Protein AF-A0A537FFT7-F1 (afdb_monomer_lite)

Sequence (59 aa):
MPVSRIVPHCSCGGELVIVGEVRSADGWRTGFKLKCKSCGKAWTYSGGVYRQDQLETGG

Radius of gyration: 12.86 Å; chains: 1; bounding box: 28×45×30 Å

Structure (mmCIF, N/CA/C/O backbone):
data_AF-A0A537FFT7-F1
#
_entry.id   AF-A0A537FFT7-F1
#
loop_
_atom_site.group_PDB
_atom_site.id
_atom_site.type_symbol
_atom_site.label_atom_id
_atom_site.label_alt_id
_atom_site.label_comp_id
_atom_site.label_asym_id
_atom_site.label_entity_id
_atom_site.label_seq_id
_atom_site.pdbx_PDB_ins_code
_atom_site.Cartn_x
_atom_site.Cartn_y
_atom_site.Cartn_z
_atom_site.occupancy
_atom_site.B_iso_or_equiv
_atom_site.auth_seq_id
_atom_site.auth_comp_id
_atom_site.auth_asym_id
_atom_site.auth_atom_id
_atom_site.pdbx_PDB_model_num
ATOM 1 N N . MET A 1 1 ? 3.625 -20.520 17.819 1.00 36.88 1 MET A N 1
ATOM 2 C CA . MET A 1 1 ? 3.967 -19.133 18.199 1.00 36.88 1 MET A CA 1
ATOM 3 C C . MET A 1 1 ? 3.384 -18.225 17.127 1.00 36.88 1 MET A C 1
ATOM 5 O O . MET A 1 1 ? 3.852 -18.329 15.998 1.00 36.88 1 MET A O 1
ATOM 9 N N . PRO A 1 2 ? 2.311 -17.454 17.375 1.00 48.09 2 PRO A N 1
ATOM 10 C CA . PRO A 1 2 ? 1.813 -16.557 16.345 1.00 48.09 2 PRO A CA 1
ATOM 11 C C . PRO A 1 2 ? 2.849 -15.451 16.173 1.00 48.09 2 PRO A C 1
ATOM 13 O O . PRO A 1 2 ? 3.173 -14.731 17.115 1.00 48.09 2 PRO A O 1
ATOM 16 N N . VAL A 1 3 ? 3.423 -15.371 14.975 1.00 44.41 3 VAL A N 1
ATOM 17 C CA . VAL A 1 3 ? 4.223 -14.225 14.559 1.00 44.41 3 VAL A CA 1
ATOM 18 C C . VAL A 1 3 ? 3.256 -13.052 14.559 1.00 44.41 3 VAL A C 1
ATOM 20 O O . VAL A 1 3 ? 2.492 -12.886 13.609 1.00 44.41 3 VAL A O 1
ATOM 23 N N . SER A 1 4 ? 3.232 -12.290 15.652 1.00 46.03 4 SER A N 1
ATOM 24 C CA . SER A 1 4 ? 2.544 -11.009 15.729 1.00 46.03 4 SER A CA 1
ATOM 25 C C . SER A 1 4 ? 3.206 -10.099 14.705 1.00 46.03 4 SER A C 1
ATOM 27 O O . SER A 1 4 ? 4.140 -9.361 15.011 1.00 46.03 4 SER A O 1
ATOM 29 N N . ARG A 1 5 ? 2.774 -10.201 13.443 1.00 54.66 5 ARG A N 1
ATOM 30 C CA . ARG A 1 5 ? 3.001 -9.158 12.454 1.00 54.66 5 ARG A CA 1
ATOM 31 C C . ARG A 1 5 ? 2.347 -7.938 13.060 1.00 54.66 5 ARG A C 1
ATOM 33 O O . ARG A 1 5 ? 1.125 -7.861 13.110 1.00 54.66 5 ARG A O 1
ATOM 40 N N . ILE A 1 6 ? 3.173 -7.040 13.580 1.00 57.88 6 ILE A N 1
ATOM 41 C CA . ILE A 1 6 ? 2.766 -5.703 13.982 1.00 57.88 6 ILE A CA 1
ATOM 42 C C . ILE A 1 6 ? 2.356 -5.019 12.680 1.00 57.88 6 ILE A C 1
ATOM 44 O O . ILE A 1 6 ? 3.157 -4.384 11.996 1.00 57.88 6 ILE A O 1
ATOM 48 N N . VAL A 1 7 ? 1.120 -5.278 12.263 1.00 60.50 7 VAL A N 1
ATOM 49 C CA . VAL A 1 7 ? 0.440 -4.474 11.269 1.00 60.50 7 VAL A CA 1
ATOM 50 C C . VAL A 1 7 ? 0.158 -3.154 11.972 1.00 60.50 7 VAL A C 1
ATOM 52 O O . VAL A 1 7 ? -0.476 -3.161 13.031 1.00 60.50 7 VAL A O 1
ATOM 55 N N . PRO A 1 8 ? 0.667 -2.026 11.456 1.00 65.12 8 PRO A N 1
ATOM 56 C CA . PRO A 1 8 ? 0.267 -0.738 11.982 1.00 65.12 8 PRO A CA 1
ATOM 57 C C . PRO A 1 8 ? -1.249 -0.690 11.915 1.00 65.12 8 PRO A C 1
ATOM 59 O O . PRO A 1 8 ? -1.842 -1.037 10.893 1.00 65.12 8 PRO A O 1
ATOM 62 N N . HIS A 1 9 ? -1.870 -0.306 13.017 1.00 65.81 9 HIS A N 1
ATOM 63 C CA . HIS A 1 9 ? -3.275 0.043 13.030 1.00 65.81 9 HIS A CA 1
ATOM 64 C C . HIS A 1 9 ? -3.420 1.518 12.663 1.00 65.81 9 HIS A C 1
ATOM 66 O O . HIS A 1 9 ? -2.621 2.367 13.058 1.00 65.81 9 HIS A O 1
ATOM 72 N N . CYS A 1 10 ? -4.453 1.856 11.904 1.00 70.56 10 CYS A N 1
ATOM 73 C CA . CYS A 1 10 ? -4.858 3.248 11.832 1.00 70.56 10 CYS A CA 1
ATOM 74 C C . CYS A 1 10 ? -5.415 3.653 13.202 1.00 70.56 10 CYS A C 1
ATOM 76 O O . CYS A 1 10 ? -6.126 2.865 13.821 1.00 70.56 10 CYS A O 1
ATOM 78 N N . SER A 1 11 ? -5.201 4.896 13.644 1.00 72.25 11 SER A N 1
ATOM 79 C CA . SER A 1 11 ? -5.799 5.443 14.882 1.00 72.25 11 SER A CA 1
ATOM 80 C C . SER A 1 11 ? -7.335 5.367 14.916 1.00 72.25 11 SER A C 1
ATOM 82 O O . SER A 1 11 ? -7.953 5.524 15.957 1.00 72.25 11 SER A O 1
ATOM 84 N N . CYS A 1 12 ? -7.952 5.119 13.766 1.00 74.31 12 CYS A N 1
ATOM 85 C CA . CYS A 1 12 ? -9.369 4.848 13.587 1.00 74.31 12 CYS A CA 1
ATOM 86 C C . CYS A 1 12 ? -9.782 3.388 13.883 1.00 74.31 12 CYS A C 1
ATOM 88 O O . CYS A 1 12 ? -10.936 3.036 13.662 1.00 74.31 12 CYS A O 1
ATOM 90 N N . GLY A 1 13 ? -8.849 2.515 14.278 1.00 73.00 13 GLY A N 1
ATOM 91 C CA . GLY A 1 13 ? -9.076 1.077 14.472 1.00 73.00 13 GLY A CA 1
ATOM 92 C C . GLY A 1 13 ? -9.205 0.270 13.174 1.00 73.00 13 GLY A C 1
ATOM 93 O O . GLY A 1 13 ? -9.518 -0.915 13.213 1.00 73.00 13 GLY A O 1
ATOM 94 N N . GLY A 1 14 ? -8.987 0.901 12.017 1.00 78.75 14 GLY A N 1
ATOM 95 C CA . GLY A 1 14 ? -9.087 0.250 10.714 1.00 78.75 14 GLY A CA 1
ATOM 96 C C . GLY A 1 14 ? -7.847 -0.563 10.351 1.00 78.75 14 GLY A C 1
ATOM 97 O O . GLY A 1 14 ? -6.718 -0.121 10.582 1.00 78.75 14 GLY A O 1
ATOM 98 N N . GLU A 1 15 ? -8.072 -1.717 9.720 1.00 80.56 15 GLU A N 1
ATOM 99 C CA . GLU A 1 15 ? -7.007 -2.536 9.139 1.00 80.56 15 GLU A CA 1
ATOM 100 C C . GLU A 1 15 ? -6.376 -1.822 7.933 1.00 80.56 15 GLU A C 1
ATOM 102 O O . GLU A 1 15 ? -7.075 -1.251 7.080 1.00 80.56 15 GLU A O 1
ATOM 107 N N . LEU A 1 16 ? -5.042 -1.837 7.881 1.00 80.31 16 LEU A N 1
ATOM 108 C CA . LEU A 1 16 ? -4.278 -1.360 6.737 1.00 80.31 16 LEU A CA 1
ATOM 109 C C . LEU A 1 16 ? -4.127 -2.490 5.721 1.00 80.31 16 LEU A C 1
ATOM 111 O O . LEU A 1 16 ? -3.493 -3.506 5.993 1.00 80.31 16 LEU A O 1
ATOM 115 N N . VAL A 1 17 ? -4.667 -2.276 4.525 1.00 86.00 17 VAL A N 1
ATOM 116 C CA . VAL A 1 17 ? -4.540 -3.196 3.394 1.00 86.00 17 VAL A CA 1
ATOM 117 C C . VAL A 1 17 ? -3.506 -2.677 2.403 1.00 86.00 17 VAL A C 1
ATOM 119 O O . VAL A 1 17 ? -3.420 -1.473 2.160 1.00 86.00 17 VAL A O 1
ATOM 122 N N . ILE A 1 18 ? -2.709 -3.571 1.819 1.00 86.75 18 ILE A N 1
ATOM 123 C CA . ILE A 1 18 ? -1.757 -3.206 0.762 1.00 86.75 18 ILE A CA 1
ATOM 124 C C . ILE A 1 18 ? -2.556 -2.936 -0.513 1.00 86.75 18 ILE A C 1
ATOM 126 O O . ILE A 1 18 ? -3.219 -3.826 -1.035 1.00 86.75 18 ILE A O 1
ATOM 130 N N . VAL A 1 19 ? -2.491 -1.703 -1.007 1.00 90.25 19 VAL A N 1
ATOM 131 C CA . VAL A 1 19 ? -3.156 -1.266 -2.246 1.00 90.25 19 VAL A CA 1
ATOM 132 C C . VAL A 1 19 ? -2.196 -1.165 -3.424 1.00 90.25 19 VAL A C 1
ATOM 134 O O . VAL A 1 19 ? -2.626 -1.025 -4.563 1.00 90.25 19 VAL A O 1
ATOM 137 N N . GLY A 1 20 ? -0.893 -1.228 -3.168 1.00 89.25 20 GLY A N 1
ATOM 138 C CA . GLY A 1 20 ? 0.117 -1.224 -4.211 1.00 89.25 20 GLY A CA 1
ATOM 139 C C . GLY A 1 20 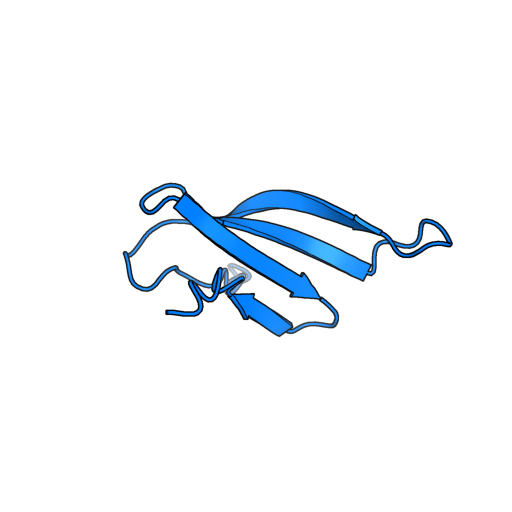? 1.514 -1.407 -3.649 1.00 89.25 20 GLY A C 1
ATOM 140 O O . GLY A 1 20 ? 1.726 -1.462 -2.439 1.00 89.25 20 GLY A O 1
ATOM 141 N N . GLU A 1 21 ? 2.488 -1.470 -4.540 1.00 88.56 21 GLU A N 1
ATOM 142 C CA . GLU A 1 21 ? 3.899 -1.542 -4.187 1.00 88.56 21 GLU A CA 1
ATOM 143 C C . GLU A 1 21 ? 4.661 -0.354 -4.762 1.00 88.56 21 GLU A C 1
ATOM 145 O O . GLU A 1 21 ? 4.331 0.172 -5.825 1.00 88.56 21 GLU A O 1
ATOM 150 N N . VAL A 1 22 ? 5.660 0.100 -4.013 1.00 85.06 22 VAL A N 1
ATOM 151 C CA . VAL A 1 22 ? 6.583 1.146 -4.436 1.00 85.06 22 VAL A CA 1
ATOM 152 C C . VAL A 1 22 ? 7.813 0.445 -4.984 1.00 85.06 22 VAL A C 1
ATOM 154 O O . VAL A 1 22 ? 8.488 -0.303 -4.272 1.00 85.06 22 VAL A O 1
ATOM 157 N N . ARG A 1 23 ? 8.076 0.667 -6.268 1.00 88.50 23 ARG A N 1
ATOM 158 C CA . ARG A 1 23 ? 9.289 0.213 -6.939 1.00 88.50 23 ARG A CA 1
ATOM 159 C C . ARG A 1 23 ? 10.184 1.41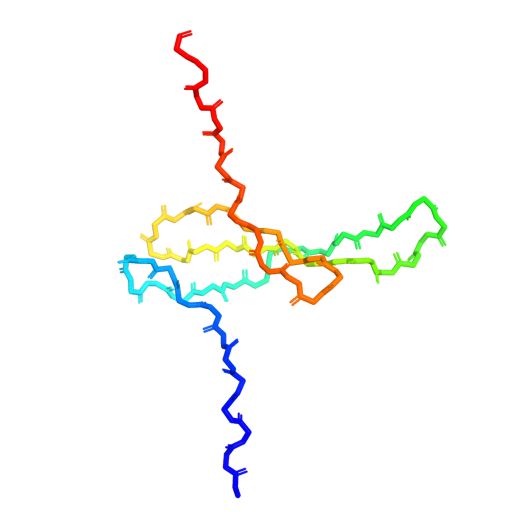2 -7.211 1.00 88.50 23 ARG A C 1
ATOM 161 O O . ARG A 1 23 ? 9.690 2.484 -7.553 1.00 88.50 23 ARG A O 1
ATOM 168 N N . SER A 1 24 ? 11.486 1.219 -7.048 1.00 86.25 24 SER A N 1
ATOM 169 C CA . SER A 1 24 ? 12.490 2.150 -7.558 1.00 86.25 24 SER A CA 1
ATOM 170 C C . SER A 1 24 ? 12.502 2.159 -9.083 1.00 86.25 24 SER A C 1
ATOM 172 O O . SER A 1 24 ? 11.919 1.283 -9.723 1.00 86.25 24 SER A O 1
ATOM 174 N N . ALA A 1 25 ? 13.221 3.128 -9.652 1.00 84.19 25 ALA A N 1
ATOM 175 C CA . ALA A 1 25 ? 13.467 3.212 -11.090 1.00 84.19 25 ALA A CA 1
ATOM 176 C C . ALA A 1 25 ? 14.037 1.901 -11.666 1.00 84.19 25 ALA A C 1
ATOM 178 O O . ALA A 1 25 ? 13.647 1.489 -12.752 1.00 84.19 25 ALA A O 1
ATOM 179 N N . ASP A 1 26 ? 14.859 1.192 -10.890 1.00 87.56 26 ASP A N 1
ATOM 180 C CA . ASP A 1 26 ? 15.4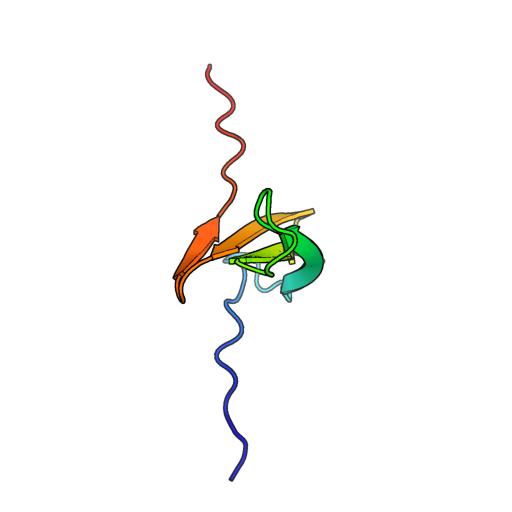76 -0.085 -11.274 1.00 87.56 26 ASP A CA 1
ATOM 181 C C . ASP A 1 26 ? 14.525 -1.296 -11.155 1.00 87.56 26 ASP A C 1
ATOM 183 O O . ASP A 1 26 ? 14.937 -2.445 -11.288 1.00 87.56 26 ASP A O 1
ATOM 187 N N . GLY A 1 27 ? 13.247 -1.072 -10.829 1.00 86.31 27 GLY A N 1
ATOM 188 C CA . GLY A 1 27 ? 12.235 -2.120 -10.657 1.00 86.31 27 GLY A CA 1
ATOM 189 C C . GLY A 1 27 ? 12.296 -2.856 -9.314 1.00 86.31 27 GLY A C 1
ATOM 190 O O . GLY A 1 27 ? 11.386 -3.628 -8.991 1.00 86.31 27 GLY A O 1
ATOM 191 N N . TRP A 1 28 ? 13.319 -2.591 -8.495 1.00 86.31 28 TRP A N 1
ATOM 192 C CA . TRP A 1 28 ? 13.423 -3.157 -7.155 1.00 86.31 28 TRP A CA 1
ATOM 193 C C . TRP A 1 28 ? 12.310 -2.635 -6.246 1.00 86.31 28 TRP A C 1
ATOM 195 O O . TRP A 1 28 ? 12.063 -1.430 -6.165 1.00 86.31 28 TRP A O 1
ATOM 205 N N . ARG A 1 29 ? 11.646 -3.543 -5.525 1.00 85.75 29 ARG A N 1
ATOM 206 C CA . ARG A 1 29 ? 10.593 -3.182 -4.573 1.00 85.75 29 ARG A CA 1
ATOM 207 C C . ARG A 1 29 ? 11.209 -2.525 -3.339 1.00 85.75 29 ARG A C 1
ATOM 209 O O . ARG A 1 29 ? 11.819 -3.199 -2.513 1.00 85.75 29 ARG A O 1
ATOM 216 N N . THR A 1 30 ? 11.007 -1.221 -3.199 1.00 87.56 30 THR A N 1
ATOM 217 C CA . THR A 1 30 ? 11.502 -0.409 -2.077 1.00 87.56 30 THR A CA 1
ATOM 218 C C . THR A 1 30 ? 10.447 -0.120 -1.021 1.00 87.56 30 THR A C 1
ATOM 220 O O . THR A 1 30 ? 10.794 0.282 0.092 1.00 87.56 30 THR A O 1
ATOM 223 N N . GLY A 1 31 ? 9.175 -0.386 -1.323 1.00 88.25 31 GLY A N 1
ATOM 224 C CA . GLY A 1 31 ? 8.104 -0.193 -0.361 1.00 88.25 31 GLY A CA 1
ATOM 225 C C . GLY A 1 31 ? 6.745 -0.758 -0.757 1.00 88.25 31 GLY A C 1
ATOM 226 O O . GLY A 1 31 ? 6.579 -1.393 -1.799 1.00 88.25 31 GLY A O 1
ATOM 227 N N . PHE A 1 32 ? 5.753 -0.497 0.089 1.00 88.69 32 PHE A N 1
ATOM 228 C CA . PHE A 1 32 ? 4.345 -0.829 -0.110 1.00 88.69 32 PHE A CA 1
ATOM 229 C C . PHE A 1 32 ? 3.472 0.394 0.139 1.00 88.69 32 PHE A C 1
ATOM 231 O O . PHE A 1 32 ? 3.673 1.125 1.104 1.00 88.69 32 PHE A O 1
ATOM 238 N N . LYS A 1 33 ? 2.465 0.581 -0.708 1.00 88.50 33 LYS A N 1
ATOM 239 C CA . LYS A 1 33 ? 1.381 1.529 -0.479 1.00 88.50 33 LYS A CA 1
ATOM 240 C C . LYS A 1 33 ? 0.270 0.804 0.258 1.00 88.50 33 LYS A C 1
ATOM 242 O O . LYS A 1 33 ? -0.226 -0.228 -0.193 1.00 88.50 33 LYS A O 1
ATOM 247 N N . LEU A 1 34 ? -0.114 1.350 1.392 1.00 86.94 34 LEU A N 1
ATOM 248 C CA . LEU A 1 34 ? -1.113 0.821 2.299 1.00 86.94 34 LEU A CA 1
ATOM 249 C C . LEU A 1 34 ? -2.275 1.810 2.374 1.00 86.94 34 LEU A C 1
ATOM 251 O O . LEU A 1 34 ? -2.086 3.024 2.329 1.00 86.94 34 LEU A O 1
ATOM 255 N N . LYS A 1 35 ? -3.493 1.301 2.504 1.00 86.81 35 LYS A N 1
ATOM 256 C CA . LYS A 1 35 ? -4.686 2.116 2.701 1.00 86.81 35 LYS A CA 1
ATOM 257 C C . LYS A 1 35 ? -5.505 1.543 3.836 1.00 86.81 35 LYS A C 1
ATOM 259 O O . LYS A 1 35 ? -5.713 0.340 3.939 1.00 86.81 35 LYS A O 1
ATOM 264 N N . CYS A 1 36 ? -5.985 2.425 4.687 1.00 86.75 36 CYS A N 1
ATOM 265 C CA . CYS A 1 36 ? -6.905 2.090 5.754 1.00 86.75 36 CYS A CA 1
ATOM 266 C C . CYS A 1 36 ? -8.302 1.825 5.180 1.00 86.75 36 CYS A C 1
ATOM 268 O O . CYS A 1 36 ? -8.883 2.711 4.547 1.00 86.75 36 CYS A O 1
ATOM 270 N N . LYS A 1 37 ? -8.871 0.640 5.428 1.00 83.50 37 LYS A N 1
ATOM 271 C CA . LYS A 1 37 ? -10.215 0.291 4.931 1.00 83.50 37 LYS A CA 1
ATOM 272 C C . LYS A 1 37 ? -11.323 1.128 5.582 1.00 83.50 37 LYS A C 1
ATOM 274 O O . LYS A 1 37 ? -12.262 1.515 4.900 1.00 83.50 37 LYS A O 1
ATOM 279 N N . SER A 1 38 ? -11.199 1.436 6.874 1.00 84.62 38 SER A N 1
ATOM 280 C CA . SER A 1 38 ? -12.254 2.132 7.630 1.00 84.62 38 SER A CA 1
ATOM 281 C C . SER A 1 38 ? -12.295 3.642 7.397 1.00 84.62 38 SER A C 1
ATOM 283 O O . SER A 1 38 ? -13.350 4.253 7.455 1.00 84.62 38 SER A O 1
ATOM 285 N N . CYS A 1 39 ? -11.140 4.255 7.156 1.00 84.19 39 CYS A N 1
ATOM 286 C CA . CYS A 1 39 ? -10.972 5.706 7.128 1.00 84.19 39 CYS A CA 1
ATOM 287 C C . CYS A 1 39 ? -10.463 6.242 5.788 1.00 84.19 39 CYS A C 1
ATOM 289 O O . CYS A 1 39 ? -10.394 7.450 5.596 1.00 84.19 39 CYS A O 1
ATOM 291 N N . GLY A 1 40 ? -10.016 5.365 4.887 1.00 82.69 40 GLY A N 1
ATOM 292 C CA . GLY A 1 40 ? -9.491 5.741 3.578 1.00 82.69 40 GLY A CA 1
ATOM 293 C C . GLY A 1 40 ? -8.098 6.380 3.576 1.00 82.69 40 GLY A C 1
ATOM 294 O O . GLY A 1 40 ? -7.584 6.643 2.492 1.00 82.69 40 GLY A O 1
ATOM 295 N N . LYS A 1 41 ? -7.465 6.596 4.740 1.00 83.38 41 LYS A N 1
ATOM 296 C CA . LYS A 1 41 ? -6.121 7.193 4.842 1.00 83.38 41 LYS A CA 1
ATOM 297 C C . LYS A 1 41 ? -5.069 6.341 4.135 1.00 83.38 41 LYS A C 1
ATOM 299 O O . LYS A 1 41 ? -5.058 5.117 4.292 1.00 83.38 41 LYS A O 1
ATOM 304 N N . ALA A 1 42 ? -4.180 7.004 3.404 1.00 85.56 42 ALA A N 1
ATOM 305 C CA . ALA A 1 42 ? -3.060 6.381 2.721 1.00 85.56 42 ALA A CA 1
ATOM 306 C C . ALA A 1 42 ? -1.811 6.360 3.611 1.00 85.56 42 ALA A C 1
ATOM 308 O O . ALA A 1 42 ? -1.596 7.227 4.458 1.00 85.56 42 ALA A O 1
ATOM 309 N N . TRP A 1 43 ? -1.006 5.328 3.425 1.00 84.31 43 TRP A N 1
ATOM 310 C CA . TRP A 1 43 ? 0.224 5.060 4.147 1.00 84.31 43 TRP A CA 1
ATOM 311 C C . TRP A 1 43 ? 1.238 4.480 3.171 1.00 84.31 43 TRP A C 1
ATOM 313 O O . TRP A 1 43 ? 0.884 3.769 2.232 1.00 84.31 43 TRP A O 1
ATOM 323 N N . THR A 1 44 ? 2.507 4.729 3.433 1.00 86.56 44 THR A N 1
ATOM 324 C CA . THR A 1 44 ? 3.617 4.218 2.646 1.00 86.56 44 THR A CA 1
ATOM 325 C C . THR A 1 44 ? 4.602 3.541 3.590 1.00 86.56 44 THR A C 1
ATOM 327 O O . THR A 1 44 ? 5.105 4.145 4.535 1.00 86.56 44 THR A O 1
ATOM 330 N N . TYR A 1 45 ? 4.860 2.258 3.361 1.00 85.62 45 TYR A N 1
ATOM 331 C CA . TYR A 1 45 ? 5.908 1.509 4.040 1.00 85.62 45 TYR A CA 1
ATOM 332 C C . TYR A 1 45 ? 7.146 1.480 3.164 1.00 85.62 45 TYR A C 1
ATOM 334 O O . TYR A 1 45 ? 7.098 0.896 2.087 1.00 85.62 45 TYR A O 1
ATOM 342 N N . SER A 1 46 ? 8.252 2.041 3.636 1.00 84.56 46 SER A N 1
ATOM 343 C CA . SER A 1 46 ? 9.530 2.014 2.923 1.00 84.56 46 SER A CA 1
ATOM 344 C C . SER A 1 46 ? 10.669 1.858 3.922 1.00 84.56 46 SER A C 1
ATOM 346 O O . SER A 1 46 ? 10.649 2.474 4.988 1.00 84.56 46 SER A O 1
ATOM 348 N N . GLY A 1 47 ? 11.661 1.024 3.598 1.00 78.75 47 GLY A N 1
ATOM 349 C CA . GLY A 1 47 ? 12.865 0.866 4.427 1.00 78.75 47 GLY A CA 1
ATOM 350 C C . GLY A 1 47 ? 12.608 0.447 5.883 1.00 78.75 47 GLY A C 1
ATOM 351 O O . GLY A 1 47 ? 13.351 0.855 6.767 1.00 78.75 47 GLY A O 1
ATOM 352 N N . GLY A 1 48 ? 11.546 -0.319 6.159 1.00 77.50 48 GLY A N 1
ATOM 353 C CA . G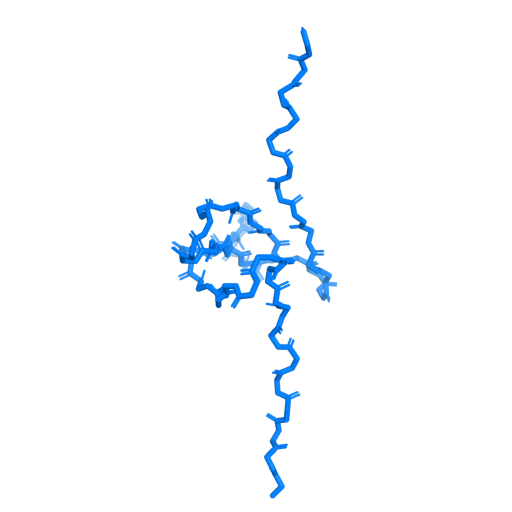LY A 1 48 ? 11.218 -0.762 7.521 1.00 77.50 48 GLY A CA 1
ATOM 354 C C . GLY A 1 48 ? 10.305 0.176 8.313 1.00 77.50 48 GLY A C 1
ATOM 355 O O . GLY A 1 48 ? 9.854 -0.199 9.394 1.00 77.50 48 GLY A O 1
ATOM 356 N N . VAL A 1 49 ? 9.992 1.362 7.785 1.00 80.81 49 VAL A N 1
ATOM 357 C CA . VAL A 1 49 ? 9.216 2.392 8.486 1.00 80.81 49 VAL A CA 1
ATOM 358 C C . VAL A 1 49 ? 7.887 2.630 7.779 1.00 80.81 49 VAL A C 1
ATOM 360 O O . VAL A 1 49 ? 7.831 2.767 6.558 1.00 80.81 49 VAL A O 1
ATOM 363 N N . TYR A 1 50 ? 6.815 2.714 8.565 1.00 80.12 50 TYR A N 1
ATOM 364 C CA . TYR A 1 50 ? 5.497 3.125 8.093 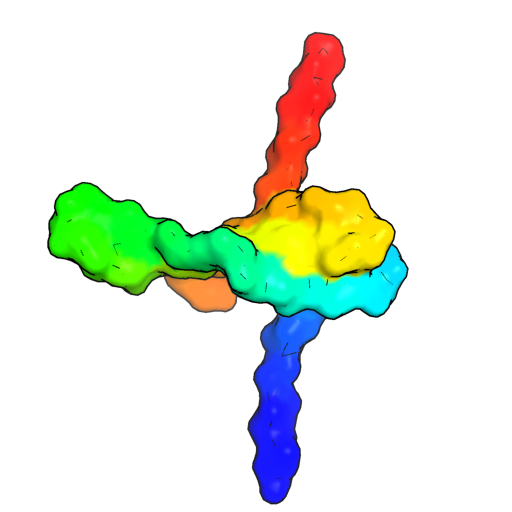1.00 80.12 50 TYR A CA 1
ATOM 365 C C . TYR A 1 50 ? 5.366 4.634 8.229 1.00 80.12 50 TYR A C 1
ATOM 367 O O . TYR A 1 50 ? 5.458 5.177 9.32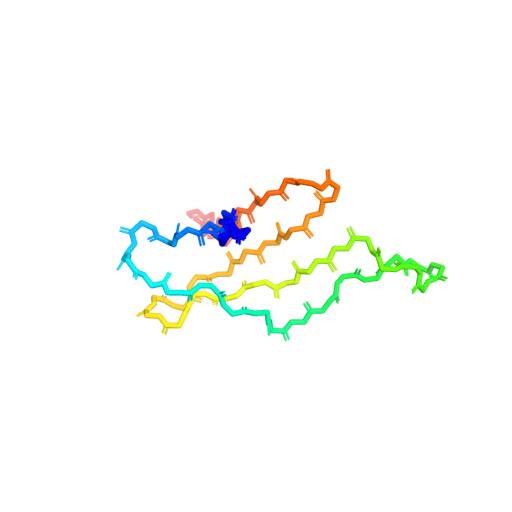8 1.00 80.12 50 TYR A O 1
ATOM 375 N N . ARG A 1 51 ? 5.144 5.312 7.111 1.00 82.81 51 ARG A N 1
ATOM 376 C CA . ARG A 1 51 ? 4.842 6.739 7.071 1.00 82.81 51 ARG A CA 1
ATOM 377 C C . ARG A 1 51 ? 3.398 6.900 6.647 1.00 82.81 51 ARG A C 1
ATOM 379 O O . ARG A 1 51 ? 2.975 6.297 5.664 1.00 82.81 51 ARG A O 1
ATOM 386 N N . GLN A 1 52 ? 2.626 7.673 7.400 1.00 79.81 52 GLN A N 1
ATOM 387 C CA . GLN A 1 52 ? 1.313 8.073 6.919 1.00 79.81 52 GLN A CA 1
ATOM 388 C C . GLN A 1 52 ? 1.540 9.028 5.754 1.00 79.81 52 GLN A C 1
ATOM 390 O O . GLN A 1 52 ? 2.278 10.001 5.906 1.00 79.81 52 GLN A O 1
ATOM 395 N N . ASP A 1 53 ? 0.904 8.764 4.616 1.00 72.06 53 ASP A N 1
ATOM 396 C CA . ASP A 1 53 ? 0.757 9.776 3.578 1.00 72.06 53 ASP A CA 1
ATOM 397 C C . ASP A 1 53 ? -0.293 10.740 4.134 1.00 72.06 53 ASP A C 1
ATOM 399 O O . ASP A 1 53 ? -1.505 10.597 3.941 1.00 72.06 53 ASP A O 1
ATOM 403 N N . GLN A 1 54 ? 0.161 11.656 4.989 1.00 64.06 54 GLN A N 1
ATOM 404 C CA . GLN A 1 54 ? -0.612 12.840 5.277 1.00 64.06 54 GLN A CA 1
ATOM 405 C C . GLN A 1 54 ? -0.613 13.573 3.947 1.00 64.06 54 GLN A C 1
ATOM 407 O O . GLN A 1 54 ? 0.392 14.158 3.556 1.00 64.06 54 GLN A O 1
ATOM 412 N N . LEU A 1 55 ? -1.718 13.450 3.209 1.00 54.81 55 LEU A N 1
ATOM 413 C CA . LEU A 1 55 ? -2.067 14.457 2.230 1.00 54.81 55 LEU A CA 1
ATOM 414 C C . LEU A 1 55 ? -2.141 15.740 3.060 1.00 54.81 55 LEU A C 1
ATOM 416 O O . LEU A 1 55 ? -3.127 15.987 3.754 1.00 54.81 55 LEU A O 1
ATOM 420 N N . GLU A 1 56 ? -1.014 16.434 3.159 1.00 44.00 56 GLU A N 1
ATOM 421 C CA . GLU A 1 56 ? -0.927 17.747 3.751 1.00 44.00 56 GLU A CA 1
ATOM 422 C C . GLU A 1 56 ? -1.781 18.599 2.826 1.00 44.00 56 GLU A C 1
ATOM 424 O O . GLU A 1 56 ? -1.352 19.032 1.759 1.00 44.00 56 GLU A O 1
ATOM 429 N N . THR A 1 57 ? -3.060 18.728 3.175 1.00 46.19 57 THR A N 1
ATOM 430 C CA . THR A 1 57 ? -3.868 19.855 2.744 1.00 46.19 57 THR A CA 1
ATOM 431 C C . THR A 1 57 ? -3.152 21.073 3.314 1.00 46.19 57 THR A C 1
ATOM 433 O O . THR A 1 57 ? -3.425 21.494 4.437 1.00 46.19 57 THR A O 1
ATOM 436 N N . GLY A 1 58 ? -2.149 21.553 2.575 1.00 41.91 58 GLY A N 1
ATOM 437 C CA . GLY A 1 58 ? -1.642 22.906 2.705 1.00 41.91 58 GLY A CA 1
ATOM 438 C C . GLY A 1 58 ? -2.844 23.837 2.613 1.00 41.91 58 GLY A C 1
ATOM 439 O O . GLY A 1 58 ? -3.695 23.650 1.738 1.00 41.91 58 GLY A O 1
ATOM 440 N N . GLY A 1 59 ? -2.952 24.709 3.614 1.00 29.92 59 GLY A N 1
ATOM 441 C CA . GLY A 1 59 ? -4.071 25.624 3.822 1.00 29.92 59 GLY A CA 1
ATOM 442 C C . GLY A 1 59 ? -4.236 26.691 2.754 1.00 29.92 59 GLY A C 1
ATOM 443 O O . GLY A 1 59 ? -3.405 26.770 1.822 1.00 29.92 59 GLY A O 1
#

pLDDT: mean 75.1, std 15.79, range [29.92, 90.25]

Secondary structure (DSSP, 8-state):
------PPPPTTSPPEEEEEEEE-TTS-EEEEEEEETTT--EEEEETTEEEEE------

Foldseek 3Di:
DPPPPPQPADPVRFGWDFPAFDADPVRHTQWTWIAGPPPRWIWIGGPNDIDTPPPPPPD